Protein AF-A0A2D5S6B0-F1 (afdb_monomer_lite)

Foldseek 3Di:
DDPVVVVVPDDVVVVVVVVVCVVVVVVVCCVVVVDDDDDDDDPVRVVVLVVLQPDQQQAEDEEEQEDDPVCCVPCVVVSLVVVQSCLVSLYAYEYEYPDPCSLVSVVVSCCVRCVPPPVVQDEPPRYYYD

Structure (mmCIF, N/CA/C/O backbone):
data_AF-A0A2D5S6B0-F1
#
_entry.id   AF-A0A2D5S6B0-F1
#
loop_
_atom_site.group_PDB
_atom_site.id
_atom_site.type_symbol
_atom_site.label_atom_id
_atom_site.label_alt_id
_atom_si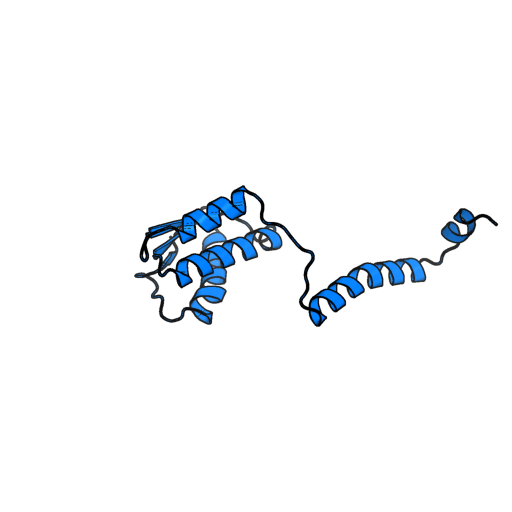te.label_comp_id
_atom_site.label_asym_id
_atom_site.label_entity_id
_atom_site.label_seq_id
_atom_site.pdbx_PDB_ins_code
_atom_site.Cartn_x
_atom_site.Cartn_y
_atom_site.Cartn_z
_atom_site.occupancy
_atom_site.B_iso_or_equiv
_atom_site.auth_seq_id
_atom_site.auth_comp_id
_atom_site.auth_asym_id
_atom_site.auth_atom_id
_atom_site.pdbx_PDB_model_num
ATOM 1 N N . MET A 1 1 ? 37.054 5.544 -38.396 1.00 57.28 1 MET A N 1
ATOM 2 C CA . MET A 1 1 ? 35.689 5.073 -38.084 1.00 57.28 1 MET A CA 1
ATOM 3 C C . MET A 1 1 ? 35.244 5.768 -36.821 1.00 57.28 1 MET A C 1
ATOM 5 O O . MET A 1 1 ? 35.916 5.626 -35.801 1.00 57.28 1 MET A O 1
ATOM 9 N N . GLY A 1 2 ? 34.215 6.603 -36.932 1.00 82.19 2 GLY A N 1
ATOM 10 C CA . GLY A 1 2 ? 33.691 7.364 -35.807 1.00 82.19 2 GLY A CA 1
ATOM 11 C C . GLY A 1 2 ? 32.973 6.457 -34.810 1.00 82.19 2 GLY A C 1
ATOM 12 O O . GLY A 1 2 ? 32.606 5.325 -35.118 1.00 82.19 2 GLY A O 1
ATOM 13 N N . PHE A 1 3 ? 32.761 6.961 -33.598 1.00 78.38 3 PHE A N 1
ATOM 14 C CA . PHE A 1 3 ? 31.953 6.282 -32.581 1.00 78.38 3 PHE A CA 1
ATOM 15 C C . PHE A 1 3 ? 30.521 5.991 -33.074 1.00 78.38 3 PHE A C 1
ATOM 17 O O . PHE A 1 3 ? 29.973 4.935 -32.779 1.00 78.38 3 PHE A O 1
ATOM 24 N N . LEU A 1 4 ? 29.959 6.890 -33.889 1.00 79.12 4 LEU A N 1
ATOM 25 C CA . LEU A 1 4 ? 28.616 6.770 -34.462 1.00 79.12 4 LEU A CA 1
ATOM 26 C C . LEU A 1 4 ? 28.498 5.630 -35.487 1.00 79.12 4 LEU A C 1
ATOM 28 O O . LEU A 1 4 ? 27.496 4.924 -35.480 1.00 79.12 4 LEU A O 1
ATOM 32 N N . ASP A 1 5 ? 29.536 5.389 -36.295 1.00 78.00 5 ASP A N 1
ATOM 33 C CA . ASP A 1 5 ? 29.544 4.289 -37.275 1.00 78.00 5 ASP A CA 1
ATOM 34 C C . ASP A 1 5 ? 29.500 2.927 -36.564 1.00 78.00 5 ASP A C 1
ATOM 36 O O . ASP A 1 5 ? 28.745 2.035 -36.939 1.00 78.00 5 ASP A O 1
ATOM 40 N N . ARG A 1 6 ? 30.250 2.794 -35.460 1.00 76.44 6 ARG A N 1
ATOM 41 C CA . ARG A 1 6 ? 30.254 1.580 -34.625 1.00 76.44 6 ARG A CA 1
ATOM 42 C C . ARG A 1 6 ? 28.928 1.332 -33.910 1.00 76.44 6 ARG A C 1
ATOM 44 O O . ARG A 1 6 ? 28.629 0.187 -33.590 1.00 76.44 6 ARG A O 1
ATOM 51 N N . LEU A 1 7 ? 28.165 2.389 -33.626 1.00 77.88 7 LEU A N 1
ATOM 52 C CA . LEU A 1 7 ? 26.831 2.267 -33.038 1.00 77.88 7 LEU A CA 1
ATOM 53 C C . LEU A 1 7 ? 25.805 1.795 -34.078 1.00 77.88 7 LEU A C 1
ATOM 55 O O . LEU A 1 7 ? 24.885 1.063 -33.731 1.00 77.88 7 LEU A O 1
ATOM 59 N N . ASN A 1 8 ? 25.978 2.202 -35.339 1.00 80.38 8 ASN A N 1
ATOM 60 C CA . ASN A 1 8 ? 25.097 1.825 -36.443 1.00 80.38 8 ASN A CA 1
ATOM 61 C C . ASN A 1 8 ? 25.296 0.357 -36.869 1.00 80.38 8 ASN A C 1
ATOM 63 O O . ASN A 1 8 ? 24.328 -0.337 -37.159 1.00 80.38 8 ASN A O 1
ATOM 67 N N . ASP A 1 9 ? 26.535 -0.141 -36.812 1.00 86.25 9 ASP A N 1
ATOM 68 C CA . ASP A 1 9 ? 26.872 -1.541 -37.117 1.00 86.25 9 ASP A CA 1
ATOM 69 C C . ASP A 1 9 ? 26.658 -2.509 -35.930 1.00 86.25 9 ASP A C 1
ATOM 71 O O . ASP A 1 9 ? 27.024 -3.687 -35.996 1.00 86.25 9 ASP A O 1
ATOM 75 N N . LEU A 1 10 ? 26.082 -2.041 -34.816 1.00 83.56 10 LEU A N 1
ATOM 76 C CA . LEU A 1 10 ? 25.865 -2.867 -33.631 1.00 83.56 10 LEU A CA 1
ATOM 77 C C . LEU A 1 10 ? 24.760 -3.911 -33.885 1.00 83.56 10 LEU A C 1
ATOM 79 O O . LEU A 1 10 ? 23.603 -3.575 -34.137 1.00 83.56 10 LEU A O 1
ATOM 83 N N . ASP A 1 11 ? 25.094 -5.199 -33.755 1.00 90.31 11 ASP A N 1
ATOM 84 C CA . ASP A 1 11 ? 24.118 -6.286 -33.901 1.00 90.31 11 ASP A CA 1
ATOM 85 C C . ASP A 1 11 ? 22.990 -6.155 -32.858 1.00 90.31 11 ASP A C 1
ATOM 87 O O . ASP A 1 11 ? 23.227 -6.051 -31.648 1.00 90.31 11 ASP A O 1
ATOM 91 N N . ARG A 1 12 ? 21.741 -6.238 -33.334 1.00 89.31 12 ARG A N 1
ATOM 92 C CA . ARG A 1 12 ? 20.508 -6.227 -32.532 1.00 89.31 12 ARG A CA 1
ATOM 93 C C . ARG A 1 12 ? 20.544 -7.164 -31.323 1.00 89.31 12 ARG A C 1
ATOM 95 O O . ARG A 1 12 ? 19.914 -6.868 -30.314 1.00 89.31 12 ARG A O 1
ATOM 102 N N . ARG A 1 13 ? 21.280 -8.280 -31.386 1.00 93.38 13 ARG A N 1
ATOM 103 C CA . ARG A 1 13 ? 21.432 -9.221 -30.260 1.00 93.38 13 ARG A CA 1
ATOM 104 C C . ARG A 1 13 ? 22.035 -8.550 -29.028 1.00 93.38 13 ARG A C 1
ATOM 106 O O . ARG A 1 13 ? 21.552 -8.777 -27.922 1.00 93.38 13 ARG A O 1
ATOM 113 N N . TRP A 1 14 ? 23.045 -7.701 -29.217 1.00 92.62 14 TRP A N 1
ATOM 114 C CA . TRP A 1 14 ? 23.671 -6.954 -28.126 1.00 92.62 14 TRP A CA 1
ATOM 115 C C . TRP A 1 14 ? 22.748 -5.865 -27.590 1.00 92.62 14 TRP A C 1
ATOM 117 O O . TRP A 1 14 ? 22.719 -5.647 -26.384 1.00 92.62 14 TRP A O 1
ATOM 127 N N . ILE A 1 15 ? 21.935 -5.248 -28.451 1.00 90.00 15 ILE A N 1
ATOM 128 C CA . ILE A 1 15 ? 20.905 -4.287 -28.031 1.00 90.00 15 ILE A CA 1
ATOM 129 C C . ILE A 1 15 ? 19.885 -4.970 -27.112 1.00 90.00 15 ILE A C 1
ATOM 131 O O . ILE A 1 15 ? 19.650 -4.498 -26.002 1.00 90.00 15 ILE A O 1
ATOM 135 N N . PHE A 1 16 ? 19.330 -6.114 -27.525 1.00 93.31 16 PHE A N 1
ATOM 136 C CA . PHE A 1 16 ? 18.374 -6.864 -26.704 1.00 93.31 16 PHE A CA 1
ATOM 137 C C . PHE A 1 16 ? 18.997 -7.389 -25.409 1.00 93.31 16 PHE A C 1
ATOM 139 O O . PHE A 1 16 ? 18.345 -7.349 -24.366 1.00 93.31 16 PHE A O 1
ATOM 146 N N . LEU A 1 17 ? 20.260 -7.828 -25.446 1.00 95.00 17 LEU A N 1
ATOM 147 C CA . LEU A 1 17 ? 20.979 -8.241 -24.244 1.00 95.00 17 LEU A CA 1
ATOM 148 C C . LEU A 1 17 ? 21.160 -7.068 -23.273 1.00 95.00 17 LEU A C 1
ATOM 150 O O . LEU A 1 17 ? 20.842 -7.210 -22.098 1.00 95.00 17 LEU A O 1
ATOM 154 N N . MET A 1 18 ? 21.621 -5.907 -23.747 1.00 94.00 18 MET A N 1
ATOM 155 C CA . MET A 1 18 ? 21.787 -4.713 -22.911 1.00 94.00 18 MET A CA 1
ATOM 156 C C . MET A 1 18 ? 20.455 -4.225 -22.342 1.00 94.00 18 MET A C 1
ATOM 158 O O . MET A 1 18 ? 20.402 -3.859 -21.174 1.00 94.00 18 MET A O 1
ATOM 162 N N . MET A 1 19 ? 19.373 -4.272 -23.123 1.00 93.81 19 MET A N 1
ATOM 163 C CA . MET A 1 19 ? 18.030 -3.927 -22.653 1.00 93.81 19 MET A CA 1
ATOM 164 C C . MET A 1 19 ? 17.546 -4.896 -21.565 1.00 93.81 19 MET A C 1
ATOM 166 O O . MET A 1 19 ? 17.044 -4.463 -20.531 1.00 93.81 19 MET A O 1
ATOM 170 N N . GLY A 1 20 ? 17.752 -6.202 -21.760 1.00 96.31 20 GLY A N 1
ATOM 171 C CA . GLY A 1 20 ? 17.439 -7.213 -20.750 1.00 96.31 20 GLY A CA 1
ATOM 172 C C . GLY A 1 20 ? 18.257 -7.021 -19.474 1.00 96.31 20 GLY A C 1
ATOM 173 O O . GLY A 1 20 ? 17.703 -7.042 -18.378 1.00 96.31 20 GLY A O 1
ATOM 174 N N . LEU A 1 21 ? 19.559 -6.755 -19.605 1.00 96.25 21 LEU A N 1
ATOM 175 C CA . LEU A 1 21 ? 20.443 -6.457 -18.478 1.00 96.25 21 LEU A CA 1
ATOM 176 C C . LEU A 1 21 ? 20.042 -5.167 -17.753 1.00 96.25 21 LEU A C 1
ATOM 178 O O . LEU A 1 21 ? 20.055 -5.142 -16.526 1.00 96.25 21 LEU A O 1
ATOM 182 N N . ALA A 1 22 ? 19.633 -4.126 -18.479 1.00 94.88 22 ALA A N 1
ATOM 183 C CA . ALA A 1 22 ? 19.195 -2.859 -17.899 1.00 94.88 22 ALA A CA 1
ATOM 184 C C . ALA A 1 22 ? 17.966 -3.012 -16.987 1.00 94.88 22 ALA A C 1
ATOM 186 O O . ALA A 1 22 ? 17.830 -2.252 -16.035 1.00 94.88 22 ALA A O 1
ATOM 187 N N . VAL A 1 23 ? 17.105 -4.006 -17.236 1.00 93.44 23 VAL A N 1
ATOM 188 C CA . VAL A 1 23 ? 15.951 -4.327 -16.378 1.00 93.44 23 VAL A CA 1
ATOM 189 C C . VAL A 1 23 ? 16.311 -5.364 -15.310 1.00 93.44 23 VAL A C 1
ATOM 191 O O . VAL A 1 23 ? 15.967 -5.203 -14.140 1.00 93.44 23 VAL A O 1
ATOM 194 N N . ALA A 1 24 ? 17.031 -6.423 -15.685 1.00 95.00 24 ALA A N 1
ATOM 195 C CA . ALA A 1 24 ? 17.362 -7.523 -14.784 1.00 95.00 24 ALA A CA 1
ATOM 196 C C . ALA A 1 24 ? 18.287 -7.085 -13.643 1.00 95.00 24 ALA A C 1
ATOM 198 O O . ALA A 1 24 ? 18.085 -7.498 -12.502 1.00 95.00 24 ALA A O 1
ATOM 199 N N . VAL A 1 25 ? 19.282 -6.239 -13.929 1.00 94.19 25 VAL A N 1
ATOM 200 C CA . VAL A 1 25 ? 20.265 -5.810 -12.926 1.00 94.19 25 VAL A CA 1
ATOM 201 C C . VAL A 1 25 ? 19.595 -5.043 -11.777 1.00 94.19 25 VAL A C 1
ATOM 203 O O . VAL A 1 25 ? 19.767 -5.483 -10.641 1.00 94.19 25 VAL A O 1
ATOM 206 N N . PRO A 1 26 ? 18.786 -3.983 -11.998 1.00 88.56 26 PRO A N 1
ATOM 207 C CA . PRO A 1 26 ? 18.067 -3.317 -10.911 1.00 88.56 26 PRO A CA 1
ATOM 208 C C . PRO A 1 26 ? 17.162 -4.258 -10.110 1.00 88.56 26 PRO A C 1
ATOM 210 O O . PRO A 1 26 ? 17.188 -4.208 -8.885 1.00 88.56 26 PRO A O 1
ATOM 213 N N . ILE A 1 27 ? 16.415 -5.152 -10.770 1.00 89.88 27 ILE A N 1
ATOM 214 C CA . ILE A 1 27 ? 15.514 -6.099 -10.089 1.00 89.88 27 ILE A CA 1
ATOM 215 C C . ILE A 1 27 ? 16.299 -7.042 -9.170 1.00 89.88 27 ILE A C 1
ATOM 217 O O . ILE A 1 27 ? 15.927 -7.221 -8.011 1.00 89.88 27 ILE A O 1
ATOM 221 N N . ILE A 1 28 ? 17.398 -7.623 -9.660 1.00 92.12 28 ILE A N 1
ATOM 222 C CA . ILE A 1 28 ? 18.243 -8.537 -8.878 1.00 92.12 28 ILE A CA 1
ATOM 223 C C . ILE A 1 28 ? 18.917 -7.785 -7.728 1.00 92.12 28 ILE A C 1
ATOM 225 O O . ILE A 1 28 ? 18.931 -8.269 -6.598 1.00 92.12 28 ILE A O 1
ATOM 229 N N . VAL A 1 29 ? 19.445 -6.587 -7.985 1.00 89.81 29 VAL A N 1
ATOM 230 C CA . VAL A 1 29 ? 20.107 -5.771 -6.960 1.00 89.81 29 VAL A CA 1
ATOM 231 C C . VAL A 1 29 ? 19.122 -5.363 -5.864 1.00 89.81 29 VAL A C 1
ATOM 233 O O . VAL A 1 29 ? 19.448 -5.524 -4.688 1.00 89.81 29 VAL A O 1
ATOM 236 N N . ILE A 1 30 ? 17.917 -4.898 -6.209 1.00 87.69 30 ILE A N 1
ATOM 237 C CA . ILE A 1 30 ? 16.875 -4.549 -5.230 1.00 87.69 30 ILE A CA 1
ATOM 238 C C . ILE A 1 30 ? 16.418 -5.803 -4.474 1.00 87.69 30 ILE A C 1
ATOM 240 O O . ILE A 1 30 ? 16.326 -5.768 -3.249 1.00 87.69 30 ILE A O 1
ATOM 244 N N . GLY A 1 31 ? 16.200 -6.924 -5.169 1.00 86.25 31 GLY A N 1
ATOM 245 C CA . GLY A 1 31 ? 15.766 -8.184 -4.561 1.00 86.25 31 GLY A CA 1
ATOM 246 C C . GLY A 1 31 ? 16.774 -8.785 -3.575 1.00 86.25 31 GLY A C 1
ATOM 247 O O . GLY A 1 31 ? 16.370 -9.301 -2.538 1.00 86.25 31 GLY A O 1
ATOM 248 N N . ILE A 1 32 ? 18.079 -8.691 -3.860 1.00 87.88 32 ILE A N 1
ATOM 249 C CA . ILE A 1 32 ? 19.145 -9.198 -2.975 1.00 87.88 32 ILE A CA 1
ATOM 250 C C . ILE A 1 32 ? 19.451 -8.210 -1.847 1.00 87.88 32 ILE A C 1
ATOM 252 O O . ILE A 1 32 ? 19.628 -8.609 -0.699 1.00 87.88 32 ILE A O 1
ATOM 256 N N . THR A 1 33 ? 19.556 -6.920 -2.165 1.00 84.25 33 THR A N 1
ATOM 257 C CA . THR A 1 33 ? 20.031 -5.912 -1.203 1.00 84.25 33 THR A CA 1
ATOM 258 C C . THR A 1 33 ? 18.899 -5.399 -0.312 1.00 84.25 33 THR A C 1
ATOM 260 O O . THR A 1 33 ? 19.165 -4.807 0.731 1.00 84.25 33 THR A O 1
ATOM 263 N N . GLY A 1 34 ? 17.640 -5.551 -0.739 1.00 79.12 34 GLY A N 1
ATOM 264 C CA . GLY A 1 34 ? 16.464 -4.959 -0.093 1.00 79.12 34 GLY A CA 1
ATOM 265 C C . GLY A 1 34 ? 16.453 -3.426 -0.112 1.00 79.12 34 GLY A C 1
ATOM 266 O O . GLY A 1 34 ? 15.569 -2.808 0.474 1.00 79.12 34 GLY A O 1
ATOM 267 N N . LYS A 1 35 ? 17.445 -2.797 -0.755 1.00 75.75 35 LYS A N 1
ATOM 268 C CA . LYS A 1 35 ? 17.592 -1.346 -0.843 1.00 75.75 35 LYS A CA 1
ATOM 269 C C . LYS A 1 35 ? 16.878 -0.859 -2.090 1.00 75.75 35 LYS A C 1
ATOM 271 O O . LYS A 1 35 ? 17.347 -1.083 -3.204 1.00 75.75 35 LYS A O 1
ATOM 276 N N . THR A 1 36 ? 15.751 -0.199 -1.883 1.00 73.75 36 THR A N 1
ATOM 277 C CA . THR A 1 36 ? 15.071 0.581 -2.912 1.00 73.75 36 THR A CA 1
ATOM 278 C C . THR A 1 36 ? 15.759 1.935 -3.080 1.00 73.75 36 THR A C 1
ATOM 280 O O . THR A 1 36 ? 16.571 2.356 -2.248 1.00 73.75 36 THR A O 1
ATOM 283 N N . LEU A 1 37 ? 15.468 2.614 -4.190 1.00 73.31 37 LEU A N 1
ATOM 284 C CA . LEU A 1 37 ? 15.845 4.017 -4.333 1.00 73.31 37 L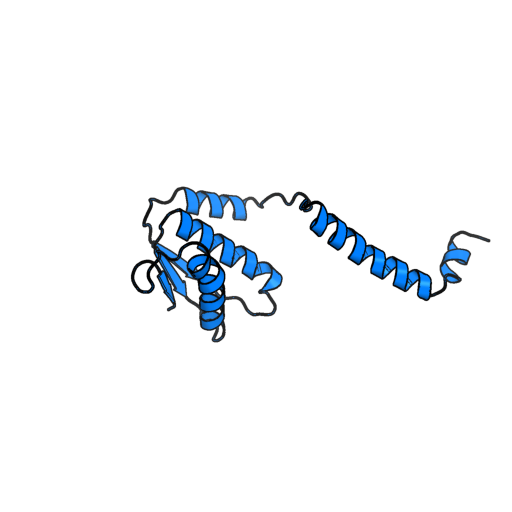EU A CA 1
ATOM 285 C C . LEU A 1 37 ? 15.184 4.820 -3.200 1.00 73.31 37 LEU A C 1
ATOM 287 O O . LEU A 1 37 ? 14.040 4.525 -2.855 1.00 73.31 37 LEU A O 1
ATOM 291 N N . PRO A 1 38 ? 15.881 5.804 -2.605 1.00 71.88 38 PRO A N 1
ATOM 292 C CA . PRO A 1 38 ? 15.304 6.626 -1.554 1.00 71.88 38 PRO A CA 1
ATOM 293 C C . PRO A 1 38 ? 14.181 7.485 -2.143 1.00 71.88 38 PRO A C 1
ATOM 295 O O . PRO A 1 38 ? 14.421 8.541 -2.726 1.00 71.88 38 PRO A O 1
ATOM 298 N N . GLU A 1 39 ? 12.950 7.011 -2.004 1.00 75.25 39 GLU A N 1
ATOM 299 C CA . GLU A 1 39 ? 11.743 7.774 -2.284 1.00 75.25 39 GLU A CA 1
ATOM 300 C C . GLU A 1 39 ? 11.393 8.596 -1.042 1.00 75.25 39 GLU A C 1
ATOM 302 O O . GLU A 1 39 ? 11.145 8.070 0.043 1.00 75.25 39 GLU A O 1
ATOM 307 N N . LEU A 1 40 ? 11.450 9.920 -1.175 1.00 84.56 40 LEU A N 1
ATOM 308 C CA . LEU A 1 40 ? 11.016 10.810 -0.106 1.00 84.56 40 LEU A CA 1
ATOM 309 C C . LEU A 1 40 ? 9.493 10.961 -0.191 1.00 84.56 40 LEU A C 1
ATOM 311 O O . LEU A 1 40 ? 8.980 11.230 -1.282 1.00 84.56 40 LEU A O 1
ATOM 315 N N . PRO A 1 41 ? 8.761 10.825 0.929 1.00 86.31 41 PRO A N 1
ATOM 316 C CA . PRO A 1 41 ? 7.322 11.020 0.921 1.00 86.31 41 PRO A CA 1
ATOM 317 C C . PRO A 1 41 ? 7.000 12.460 0.531 1.00 86.31 41 PRO A C 1
ATOM 319 O O . PRO A 1 41 ? 7.639 13.415 0.985 1.00 86.31 41 PRO A O 1
ATOM 322 N N . THR A 1 42 ? 5.983 12.621 -0.309 1.00 91.62 42 THR A N 1
ATOM 323 C CA . THR A 1 42 ? 5.483 13.950 -0.656 1.00 91.62 42 THR A CA 1
ATOM 324 C C . THR A 1 42 ? 4.862 14.617 0.579 1.00 91.62 42 THR A C 1
ATOM 326 O O . THR A 1 42 ? 4.392 13.920 1.485 1.00 91.62 42 THR A O 1
ATOM 329 N N . PRO A 1 43 ? 4.806 15.963 0.639 1.00 93.75 43 PRO A N 1
ATOM 330 C CA . PRO A 1 43 ? 4.216 16.666 1.779 1.00 93.75 43 PRO A CA 1
ATOM 331 C C . PRO A 1 43 ? 2.778 16.230 2.086 1.00 93.75 43 PRO A C 1
ATOM 333 O O . PRO A 1 43 ? 2.416 16.109 3.251 1.00 93.75 43 PRO A O 1
ATOM 336 N N . LEU A 1 44 ? 1.981 15.945 1.050 1.00 92.56 44 LEU A N 1
ATOM 337 C CA . LEU A 1 44 ? 0.606 15.468 1.205 1.00 92.56 44 LEU A CA 1
ATOM 338 C C . LEU A 1 44 ? 0.555 14.052 1.782 1.00 92.56 44 LEU A C 1
ATOM 340 O O . LEU A 1 44 ? -0.179 13.826 2.736 1.00 92.56 44 LEU A O 1
ATOM 344 N N . ALA A 1 45 ? 1.368 13.124 1.264 1.00 91.50 45 ALA A N 1
ATOM 345 C CA . ALA A 1 45 ? 1.423 11.760 1.787 1.00 91.50 45 ALA A CA 1
ATOM 346 C C . ALA A 1 45 ? 1.829 11.745 3.266 1.00 91.50 45 ALA A C 1
ATOM 348 O O . ALA A 1 45 ? 1.212 11.053 4.074 1.00 91.50 45 ALA A O 1
ATOM 349 N N . LYS A 1 46 ? 2.823 12.564 3.629 1.00 93.62 46 LYS A N 1
ATOM 350 C CA . LYS A 1 46 ? 3.260 12.707 5.016 1.00 93.62 46 LYS A CA 1
ATOM 351 C C . LYS A 1 46 ? 2.160 13.303 5.898 1.00 93.62 46 LYS A C 1
ATOM 353 O O . LYS A 1 46 ? 1.864 12.743 6.941 1.00 93.62 46 LYS A O 1
ATOM 358 N N . ALA A 1 47 ? 1.515 14.384 5.460 1.00 95.06 47 ALA A N 1
ATOM 359 C CA . ALA A 1 47 ? 0.439 15.011 6.224 1.00 95.06 47 ALA A CA 1
ATOM 360 C C . ALA A 1 47 ? -0.738 14.054 6.469 1.00 95.06 47 ALA A C 1
ATOM 362 O O . ALA A 1 47 ? -1.287 14.034 7.566 1.00 95.06 47 ALA A O 1
ATOM 363 N N . THR A 1 48 ? -1.120 13.241 5.478 1.00 92.69 48 THR A N 1
ATOM 364 C CA . THR A 1 48 ? -2.187 12.249 5.662 1.00 92.69 48 THR A CA 1
ATOM 365 C C . THR A 1 48 ? -1.772 11.127 6.610 1.00 92.69 48 THR A C 1
ATOM 367 O O . THR A 1 48 ? -2.576 10.718 7.444 1.00 92.69 48 THR A O 1
ATOM 370 N N . PHE A 1 49 ? -0.525 10.656 6.516 1.00 93.38 49 PHE A N 1
ATOM 371 C CA . PHE A 1 49 ? 0.018 9.671 7.450 1.00 93.38 49 PHE A CA 1
ATOM 372 C C . PHE A 1 49 ? 0.010 10.204 8.887 1.00 93.38 49 PHE A C 1
ATOM 374 O O . PHE A 1 49 ? -0.504 9.529 9.774 1.00 93.38 49 PHE A O 1
ATOM 381 N N . ASP A 1 50 ? 0.524 11.418 9.098 1.00 95.00 50 ASP A N 1
ATOM 382 C CA . ASP A 1 50 ? 0.615 12.056 10.414 1.00 95.00 50 ASP A CA 1
ATOM 383 C C . ASP A 1 50 ? -0.789 12.278 11.007 1.00 95.00 50 ASP A C 1
ATOM 385 O O . ASP A 1 50 ? -1.039 11.917 12.153 1.00 95.00 50 ASP A O 1
ATOM 389 N N . GLN A 1 51 ? -1.748 12.758 10.204 1.00 94.06 51 GLN A N 1
ATOM 390 C CA . GLN A 1 51 ? -3.141 12.922 10.639 1.00 94.06 51 GLN A CA 1
ATOM 391 C C . GLN A 1 51 ? -3.780 11.610 11.085 1.00 94.06 51 GLN A C 1
ATOM 393 O O . GLN A 1 51 ? -4.462 11.577 12.104 1.00 94.06 51 GLN A O 1
ATOM 398 N N . LEU A 1 52 ? -3.562 10.526 10.340 1.00 92.88 52 LEU A N 1
ATOM 399 C CA . LEU A 1 52 ? -4.073 9.215 10.724 1.00 92.88 52 LEU A CA 1
ATOM 400 C C . LEU A 1 52 ? -3.372 8.680 11.985 1.00 92.88 52 LEU A C 1
ATOM 402 O O . LEU A 1 52 ? -3.991 7.959 12.760 1.00 92.88 52 LEU A O 1
ATOM 406 N N . ASP A 1 53 ? -2.108 9.043 12.215 1.00 92.50 53 ASP A N 1
ATOM 407 C CA . ASP A 1 53 ? -1.343 8.619 13.391 1.00 92.50 53 ASP A CA 1
ATOM 408 C C . ASP A 1 53 ? -1.742 9.360 14.679 1.00 92.50 53 ASP A C 1
ATOM 410 O O . ASP A 1 53 ? -1.702 8.767 15.763 1.00 92.50 53 ASP A O 1
ATOM 414 N N . GLU A 1 54 ? -2.139 10.628 14.550 1.00 95.25 54 GLU A N 1
ATOM 415 C CA . GLU A 1 54 ? -2.573 11.518 15.636 1.00 95.25 54 GLU A CA 1
ATOM 416 C C . GLU A 1 54 ? -3.992 11.221 16.151 1.00 95.25 54 GLU A C 1
ATOM 418 O O . GLU A 1 54 ? -4.352 11.665 17.244 1.00 95.25 54 GLU A O 1
ATOM 423 N N . LEU A 1 55 ? -4.808 10.476 15.395 1.00 95.38 55 LEU A N 1
ATOM 424 C CA . LEU A 1 55 ? -6.168 10.128 15.807 1.00 95.38 55 LEU A CA 1
ATOM 425 C C . LEU A 1 55 ? -6.191 9.294 17.093 1.00 95.38 55 LEU A C 1
ATOM 427 O O . LEU A 1 55 ? -5.371 8.401 17.319 1.00 95.38 55 LEU A O 1
ATOM 431 N N . GLU A 1 56 ? -7.219 9.522 17.911 1.00 94.56 56 GLU A N 1
ATOM 432 C CA . GLU A 1 56 ? -7.443 8.721 19.112 1.00 94.56 56 GLU A CA 1
ATOM 433 C C . GLU A 1 56 ? -7.691 7.245 18.741 1.00 94.56 56 GLU A C 1
ATOM 435 O O . GLU A 1 56 ? -8.422 6.960 17.777 1.00 94.56 56 GLU A O 1
ATOM 440 N N . PRO A 1 57 ? -7.133 6.277 19.492 1.00 91.81 57 PRO A N 1
ATOM 441 C CA . PRO A 1 57 ? -7.398 4.858 19.268 1.00 91.81 57 PRO A CA 1
ATOM 442 C C . PRO A 1 57 ? -8.902 4.561 19.227 1.00 91.81 57 PRO A C 1
ATOM 444 O O . PRO A 1 57 ? -9.680 5.097 20.014 1.00 91.81 57 PRO A O 1
ATOM 447 N N . GLY A 1 58 ? -9.335 3.708 18.298 1.00 91.62 58 GLY A N 1
ATOM 448 C CA . GLY A 1 58 ? -10.763 3.417 18.112 1.00 91.62 58 GLY A CA 1
ATOM 449 C C . GLY A 1 58 ? -11.550 4.455 17.302 1.00 91.62 58 GLY A C 1
ATOM 450 O O . GLY A 1 58 ? -12.753 4.262 17.102 1.00 91.62 58 GLY A O 1
ATOM 451 N N . SER A 1 59 ? -10.899 5.513 16.795 1.00 95.69 59 SER A N 1
ATOM 452 C CA . SER A 1 59 ? -11.501 6.448 15.831 1.00 95.69 59 SER A CA 1
ATOM 453 C C . SER A 1 59 ? -12.105 5.732 14.619 1.00 95.69 59 SER A C 1
ATOM 455 O O . SER A 1 59 ? -11.657 4.659 14.215 1.00 95.69 59 SER A O 1
ATOM 457 N N . LYS A 1 60 ? -13.146 6.335 14.039 1.00 95.19 60 LYS A N 1
ATOM 458 C CA . LYS A 1 60 ? -13.868 5.811 12.874 1.00 95.19 60 LYS A CA 1
ATOM 459 C C . LYS A 1 60 ? -13.312 6.440 11.603 1.00 95.19 60 LYS A C 1
ATOM 461 O O . LYS A 1 60 ? -13.366 7.658 11.461 1.00 95.19 60 LYS A O 1
ATOM 466 N N . VAL A 1 61 ? -12.828 5.615 10.684 1.00 95.06 61 VAL A N 1
ATOM 467 C CA . VAL A 1 61 ? -12.190 6.052 9.440 1.00 95.06 61 VAL A CA 1
ATOM 468 C C . VAL A 1 61 ? -12.979 5.508 8.257 1.00 95.06 61 VAL A C 1
ATOM 470 O O . VAL A 1 61 ? -13.126 4.297 8.101 1.00 95.06 61 VAL A O 1
ATOM 473 N N . LEU A 1 62 ? -13.497 6.417 7.432 1.00 94.62 62 LEU A N 1
ATOM 474 C CA . LEU A 1 62 ? -14.152 6.090 6.170 1.00 94.62 62 LEU A CA 1
ATOM 475 C C . LEU A 1 62 ? -13.110 6.097 5.050 1.00 94.62 62 LEU A C 1
ATOM 477 O O . LEU A 1 62 ? -12.404 7.085 4.865 1.00 94.62 62 LEU A O 1
ATOM 481 N N . LEU A 1 63 ? -13.030 5.000 4.309 1.00 92.56 63 LEU A N 1
ATOM 482 C CA . LEU A 1 63 ? -12.052 4.771 3.259 1.00 92.56 63 LEU A CA 1
ATOM 483 C C . LEU A 1 63 ? -12.772 4.487 1.940 1.00 92.56 63 LEU A C 1
ATOM 485 O O . LEU A 1 63 ? -13.519 3.517 1.832 1.00 92.56 63 LEU A O 1
ATOM 489 N N . SER A 1 64 ? -12.522 5.322 0.933 1.00 91.88 64 SER A N 1
ATOM 490 C CA . SER A 1 64 ? -12.985 5.083 -0.437 1.00 91.88 64 SER A CA 1
ATOM 491 C C . SER A 1 64 ? -11.974 4.217 -1.192 1.00 91.88 64 SER A C 1
ATOM 493 O O . SER A 1 64 ? -10.776 4.496 -1.197 1.00 91.88 64 SER A O 1
ATOM 495 N N . TRP A 1 65 ? -12.473 3.146 -1.810 1.00 91.25 65 TRP A N 1
ATOM 496 C CA . TRP A 1 65 ? -11.730 2.179 -2.620 1.00 91.25 65 TRP A CA 1
ATOM 497 C C . TRP A 1 65 ? -12.053 2.351 -4.111 1.00 91.25 65 TRP A C 1
ATOM 499 O O . TRP A 1 65 ? -12.345 1.397 -4.831 1.00 91.25 65 TRP A O 1
ATOM 509 N N . ASP A 1 66 ? -12.028 3.603 -4.571 1.00 89.12 66 ASP A N 1
ATOM 510 C CA . ASP A 1 66 ? -12.411 3.993 -5.930 1.00 89.12 66 ASP A CA 1
ATOM 511 C C . ASP A 1 66 ? -11.216 3.984 -6.891 1.00 89.12 66 ASP A C 1
ATOM 513 O O . ASP A 1 66 ? -10.796 5.019 -7.407 1.00 89.12 66 ASP A O 1
ATOM 517 N N . PHE A 1 67 ? -10.664 2.795 -7.132 1.00 87.81 67 PHE A N 1
ATOM 518 C CA . PHE A 1 67 ? -9.659 2.572 -8.168 1.00 87.81 67 PHE A CA 1
ATOM 519 C C . PHE A 1 67 ? -9.905 1.260 -8.909 1.00 87.81 67 PHE A C 1
ATOM 521 O O . PHE A 1 67 ? -10.610 0.375 -8.427 1.00 87.81 67 PHE A O 1
ATOM 528 N N . ASP A 1 68 ? -9.353 1.154 -10.112 1.00 86.88 68 ASP A N 1
ATOM 529 C CA . ASP A 1 68 ? -9.552 0.026 -11.013 1.00 86.88 68 ASP A CA 1
ATOM 530 C C . ASP A 1 68 ? -8.302 -0.878 -11.072 1.00 86.88 68 ASP A C 1
ATOM 532 O O . ASP A 1 68 ? -7.209 -0.470 -10.673 1.00 86.88 68 ASP A O 1
ATOM 536 N N . PRO A 1 69 ? -8.412 -2.113 -11.593 1.00 86.31 69 PRO A N 1
ATOM 537 C CA . PRO A 1 69 ? -7.269 -3.021 -11.685 1.00 86.31 69 PRO A CA 1
ATOM 538 C C . PRO A 1 69 ? -6.087 -2.474 -12.497 1.00 86.31 69 PRO A C 1
ATOM 540 O O . PRO A 1 69 ? -4.949 -2.866 -12.247 1.00 86.31 69 PRO A O 1
ATOM 543 N N . ALA A 1 70 ? -6.317 -1.564 -13.453 1.00 89.00 70 ALA A N 1
ATOM 544 C CA . ALA A 1 70 ? -5.227 -0.965 -14.221 1.00 89.00 70 ALA A CA 1
ATOM 545 C C . ALA A 1 70 ? -4.369 -0.010 -13.375 1.00 89.00 70 ALA A C 1
ATOM 547 O O . ALA A 1 70 ? -3.172 0.113 -13.628 1.00 89.00 70 ALA A O 1
ATOM 548 N N . SER A 1 71 ? -4.956 0.624 -12.355 1.00 87.50 71 SER A N 1
ATOM 549 C CA . SER A 1 71 ? -4.260 1.508 -11.411 1.00 87.50 71 SER A CA 1
ATOM 550 C C . SER A 1 71 ? -3.863 0.819 -10.097 1.00 87.50 71 SER A C 1
ATOM 552 O O . SER A 1 71 ? -3.190 1.423 -9.258 1.00 87.50 71 SER A O 1
ATOM 554 N N . GLU A 1 72 ? -4.188 -0.468 -9.916 1.00 87.81 72 GLU A N 1
ATOM 555 C CA . GLU A 1 72 ? -3.858 -1.230 -8.700 1.00 87.81 72 GLU A CA 1
ATOM 556 C C . GLU A 1 72 ? -2.348 -1.296 -8.433 1.00 87.81 72 GLU A C 1
ATOM 558 O O . GLU A 1 72 ? -1.933 -1.301 -7.273 1.00 87.81 72 GLU A O 1
ATOM 563 N N . GLY A 1 73 ? -1.517 -1.299 -9.479 1.00 86.50 73 GLY A N 1
ATOM 564 C CA . GLY A 1 73 ? -0.059 -1.309 -9.330 1.00 86.50 73 GLY A CA 1
ATOM 565 C C . GLY A 1 73 ? 0.482 -0.100 -8.560 1.00 86.50 73 GLY A C 1
ATOM 566 O O . GLY A 1 73 ? 1.479 -0.224 -7.852 1.00 86.50 73 GLY A O 1
ATOM 567 N N . GLU A 1 74 ? -0.201 1.042 -8.654 1.00 87.50 74 GLU A N 1
ATOM 568 C CA . GLU A 1 74 ? 0.183 2.294 -7.998 1.00 87.50 74 GLU A CA 1
ATOM 569 C C . GLU A 1 74 ? -0.612 2.512 -6.703 1.00 87.50 74 GLU A C 1
ATOM 571 O O . GLU A 1 74 ? -0.042 2.807 -5.651 1.00 87.50 74 GLU A O 1
ATOM 576 N N . LEU A 1 75 ? -1.934 2.319 -6.757 1.00 90.88 75 LEU A N 1
ATOM 577 C CA . LEU A 1 75 ? -2.849 2.651 -5.660 1.00 90.88 75 LEU A CA 1
ATOM 578 C C . LEU A 1 75 ? -3.037 1.506 -4.659 1.00 90.88 75 LEU A C 1
ATOM 580 O O . LEU A 1 75 ? -3.279 1.749 -3.477 1.00 90.88 75 LEU A O 1
ATOM 584 N N . GLY A 1 76 ? -2.863 0.255 -5.082 1.00 91.06 76 GLY A N 1
ATOM 585 C CA . GLY A 1 76 ? -2.990 -0.920 -4.219 1.00 91.06 76 GLY A CA 1
ATOM 586 C C . GLY A 1 76 ? -2.031 -0.903 -3.018 1.00 91.06 76 GLY A C 1
ATOM 587 O O . GLY A 1 76 ? -2.486 -1.080 -1.882 1.00 91.06 76 GLY A O 1
ATOM 588 N N . PRO A 1 77 ? -0.719 -0.653 -3.206 1.00 90.69 77 PRO A N 1
ATOM 589 C CA . PRO A 1 77 ? 0.228 -0.515 -2.099 1.00 90.69 77 PRO A CA 1
ATOM 590 C C . PRO A 1 77 ? -0.156 0.597 -1.114 1.00 90.69 77 PRO A C 1
ATOM 592 O O . PRO A 1 77 ? -0.102 0.385 0.101 1.00 90.69 77 PRO A O 1
ATOM 595 N N . MET A 1 78 ? -0.623 1.744 -1.617 1.00 91.06 78 MET A N 1
ATOM 596 C CA . MET A 1 78 ? -1.110 2.848 -0.786 1.00 91.06 78 MET A CA 1
ATOM 597 C C . MET A 1 78 ? -2.316 2.406 0.050 1.00 91.06 78 MET A C 1
ATOM 599 O O . MET A 1 78 ? -2.301 2.523 1.274 1.00 91.06 78 MET A O 1
ATOM 603 N N . ALA A 1 79 ? -3.313 1.801 -0.590 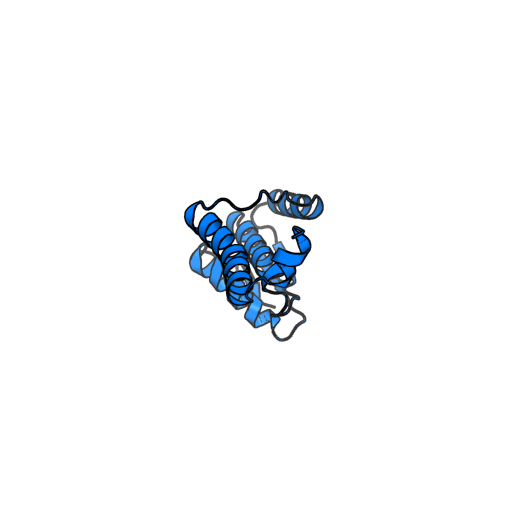1.00 91.94 79 ALA A N 1
ATOM 604 C CA . ALA A 1 79 ? -4.535 1.347 0.058 1.00 91.94 79 ALA A CA 1
ATOM 605 C C . ALA A 1 79 ? -4.244 0.293 1.151 1.00 91.94 79 ALA A C 1
ATOM 607 O O . ALA A 1 79 ? -4.718 0.397 2.282 1.00 91.94 79 ALA A O 1
ATOM 608 N N . THR A 1 80 ? -3.370 -0.682 0.875 1.00 93.38 80 THR A N 1
ATOM 609 C CA . THR A 1 80 ? -2.954 -1.674 1.889 1.00 93.38 80 THR A CA 1
ATOM 610 C C . THR A 1 80 ? -2.183 -1.059 3.062 1.00 93.38 80 THR A C 1
ATOM 612 O O . THR A 1 80 ? -2.327 -1.524 4.195 1.00 93.38 80 THR A O 1
ATOM 615 N N . SER A 1 81 ? -1.412 0.005 2.821 1.00 92.50 81 SER A N 1
ATOM 616 C CA . SER A 1 81 ? -0.693 0.733 3.872 1.00 92.50 81 SER A CA 1
ATOM 617 C C . SER A 1 81 ? -1.655 1.475 4.804 1.00 92.50 81 SER A C 1
ATOM 619 O O . SER A 1 81 ? -1.474 1.418 6.019 1.00 92.50 81 SER A O 1
ATOM 621 N N . PHE A 1 82 ? -2.729 2.063 4.263 1.00 93.69 82 PHE A N 1
ATOM 622 C CA . PHE A 1 82 ? -3.807 2.662 5.060 1.00 93.69 82 PHE A CA 1
ATOM 623 C C . PHE A 1 82 ? -4.485 1.645 5.977 1.00 93.69 82 PHE A C 1
ATOM 625 O O . PHE A 1 82 ? -4.611 1.894 7.174 1.00 93.69 82 PHE A O 1
ATOM 632 N N . ILE A 1 83 ? -4.868 0.474 5.449 1.00 95.00 83 ILE A N 1
ATOM 633 C CA . ILE A 1 83 ? -5.471 -0.593 6.271 1.00 95.00 83 ILE A CA 1
ATOM 634 C C . ILE A 1 83 ? -4.525 -0.975 7.401 1.00 95.00 83 ILE A C 1
ATOM 636 O O . ILE A 1 83 ? -4.949 -1.113 8.544 1.00 95.00 83 ILE A O 1
ATOM 640 N N . ARG A 1 84 ? -3.234 -1.136 7.092 1.00 95.19 84 ARG A N 1
ATOM 641 C CA . ARG A 1 84 ? -2.234 -1.510 8.087 1.00 95.19 84 ARG A CA 1
ATOM 642 C C . ARG A 1 84 ? -2.123 -0.463 9.191 1.00 95.19 84 ARG A C 1
ATOM 644 O O . ARG A 1 84 ? -2.122 -0.846 10.355 1.00 95.19 84 ARG A O 1
ATOM 651 N N . GLN A 1 85 ? -2.038 0.821 8.851 1.00 95.12 85 GLN A N 1
ATOM 652 C CA . GLN A 1 85 ? -1.940 1.891 9.844 1.00 95.12 85 GLN A CA 1
ATOM 653 C C . GLN A 1 85 ? -3.193 1.945 10.730 1.00 95.12 85 GLN A C 1
ATOM 655 O O . GLN A 1 85 ? -3.078 1.940 11.956 1.00 95.12 85 GLN A O 1
ATOM 660 N N . CYS A 1 86 ? -4.385 1.888 10.123 1.00 95.12 86 CYS A N 1
ATOM 661 C CA . CYS A 1 86 ? -5.652 1.830 10.853 1.00 95.12 86 CYS A CA 1
ATOM 662 C C . CYS A 1 86 ? -5.721 0.629 11.801 1.00 95.12 86 CYS A C 1
ATOM 664 O O . CYS A 1 86 ? -6.070 0.781 12.971 1.00 95.12 86 CYS A O 1
ATOM 666 N N . ALA A 1 87 ? -5.347 -0.555 11.314 1.00 94.25 87 ALA A N 1
ATOM 667 C CA . ALA A 1 87 ? -5.342 -1.785 12.093 1.00 94.25 87 ALA A CA 1
ATOM 668 C C . ALA A 1 87 ? -4.348 -1.725 13.265 1.00 94.25 87 ALA A C 1
ATOM 670 O O . ALA A 1 87 ? -4.694 -2.114 14.377 1.00 94.25 87 ALA A O 1
ATOM 671 N N . GLN A 1 88 ? -3.142 -1.183 13.053 1.00 94.00 88 GLN A N 1
ATOM 672 C CA . GLN A 1 88 ? -2.132 -1.020 14.109 1.00 94.00 88 GLN A CA 1
ATOM 673 C C . GLN A 1 88 ? -2.600 -0.116 15.251 1.00 94.00 88 GLN A C 1
ATOM 675 O O . GLN A 1 88 ? -2.260 -0.367 16.405 1.00 94.00 88 GLN A O 1
ATOM 680 N N . LYS A 1 89 ? -3.374 0.923 14.934 1.00 92.56 89 LYS A N 1
ATOM 681 C CA . LYS A 1 89 ? -3.918 1.880 15.909 1.00 92.56 89 LYS A CA 1
ATOM 682 C C . LYS A 1 89 ? -5.278 1.457 16.480 1.00 92.56 89 LYS A C 1
ATOM 684 O O . LYS A 1 89 ? -5.817 2.138 17.353 1.00 92.56 89 LYS A O 1
ATOM 689 N N . GLY A 1 90 ? -5.844 0.345 16.005 1.00 92.44 90 GLY A N 1
ATOM 690 C CA . GLY A 1 90 ? -7.160 -0.141 16.421 1.00 92.44 90 GLY A CA 1
ATOM 691 C C . GLY A 1 90 ? -8.312 0.766 15.981 1.00 92.44 90 GLY A C 1
ATOM 692 O O . GLY A 1 90 ? -9.321 0.857 16.678 1.00 92.44 90 GLY A O 1
ATOM 693 N N . HIS A 1 91 ? -8.163 1.489 14.869 1.00 95.44 91 HIS A N 1
ATOM 694 C CA . HIS A 1 91 ? -9.241 2.292 14.295 1.00 95.44 91 HIS A CA 1
ATOM 695 C C . HIS A 1 91 ? -10.306 1.407 13.645 1.00 95.44 91 HIS A C 1
ATOM 697 O O . HIS A 1 91 ? -10.009 0.347 13.092 1.00 95.44 91 HIS A O 1
ATOM 703 N N . ARG A 1 92 ? -11.554 1.883 13.666 1.00 94.88 92 ARG A N 1
ATOM 704 C CA . ARG A 1 92 ? -12.673 1.220 12.994 1.00 94.88 92 ARG A CA 1
ATOM 705 C C . ARG A 1 92 ? -12.745 1.666 11.543 1.00 94.88 92 ARG A C 1
ATOM 707 O O . ARG A 1 92 ? -12.863 2.862 11.282 1.00 94.88 92 ARG A O 1
ATOM 714 N N . MET A 1 93 ? -12.695 0.721 10.616 1.00 95.88 93 MET A N 1
ATOM 715 C CA . MET A 1 93 ? -12.586 0.991 9.181 1.00 95.88 93 MET A CA 1
ATOM 716 C C . MET A 1 93 ? -13.922 0.766 8.470 1.00 95.88 93 MET A C 1
ATOM 718 O O . MET A 1 93 ? -14.526 -0.297 8.571 1.00 95.88 93 MET A O 1
ATOM 722 N N . TYR A 1 94 ? -14.365 1.750 7.702 1.00 95.75 94 TYR A N 1
ATOM 723 C CA . TYR A 1 94 ? -15.561 1.655 6.871 1.00 95.75 94 TYR A CA 1
ATOM 724 C C . TYR A 1 94 ? -15.122 1.793 5.423 1.00 95.75 94 TYR A C 1
ATOM 726 O O . TYR A 1 94 ? -14.633 2.851 5.040 1.00 95.75 94 TYR A O 1
ATOM 734 N N . PHE A 1 95 ? -15.252 0.734 4.635 1.00 95.38 95 PHE A N 1
ATOM 735 C CA . PHE A 1 95 ? -14.865 0.755 3.231 1.00 95.38 95 PHE A CA 1
ATOM 736 C C . PHE A 1 95 ? -16.081 1.045 2.362 1.00 95.38 95 PHE A C 1
ATOM 738 O O . PHE A 1 95 ? -17.126 0.435 2.563 1.00 95.38 95 PHE A O 1
ATOM 745 N N . ILE A 1 96 ? -15.930 1.952 1.402 1.00 94.88 96 ILE A N 1
ATOM 746 C CA . ILE A 1 96 ? -16.927 2.227 0.365 1.00 94.88 96 ILE A CA 1
ATOM 747 C C . ILE A 1 96 ? -16.275 2.087 -1.003 1.00 94.88 96 ILE A C 1
A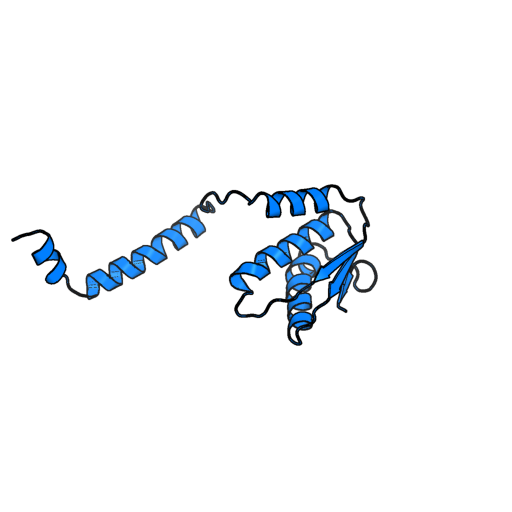TOM 749 O O . ILE A 1 96 ? -15.104 2.426 -1.173 1.00 94.88 96 ILE A O 1
ATOM 753 N N . ALA A 1 97 ? -17.038 1.638 -1.989 1.00 92.75 97 ALA A N 1
ATOM 754 C CA . ALA A 1 97 ? -16.639 1.740 -3.381 1.00 92.75 97 ALA A CA 1
ATOM 755 C C . ALA A 1 97 ? -17.842 2.048 -4.269 1.00 92.75 97 ALA A C 1
ATOM 757 O O . ALA A 1 97 ? -18.891 1.417 -4.177 1.00 92.75 97 ALA A O 1
ATOM 758 N N . LEU A 1 98 ? -17.667 3.013 -5.164 1.00 89.31 98 LEU A N 1
ATOM 759 C CA . LEU A 1 98 ? -18.639 3.376 -6.191 1.00 89.31 98 LEU A CA 1
ATOM 760 C C . LEU A 1 98 ? -18.521 2.472 -7.422 1.00 89.31 98 LEU A C 1
ATOM 762 O O . LEU A 1 98 ? -19.467 2.344 -8.201 1.00 89.31 98 LEU A O 1
ATOM 766 N N . TRP A 1 99 ? -17.362 1.839 -7.608 1.00 86.12 99 TRP A N 1
ATOM 767 C CA . TRP A 1 99 ? -17.093 0.961 -8.740 1.00 86.12 99 TRP A CA 1
ATOM 768 C C . TRP A 1 99 ? -17.554 -0.475 -8.455 1.00 86.12 99 TRP A C 1
ATOM 770 O O . TRP A 1 99 ? -17.283 -0.993 -7.371 1.00 86.12 99 TRP A O 1
ATOM 780 N N . PRO A 1 100 ? -18.139 -1.190 -9.439 1.00 85.62 100 PRO A N 1
ATOM 781 C CA . PRO A 1 100 ? -18.600 -2.572 -9.250 1.00 85.62 100 PRO A CA 1
ATOM 782 C C . PRO A 1 100 ? -17.503 -3.544 -8.792 1.00 85.62 100 PRO A C 1
ATOM 784 O O . PRO A 1 100 ? -17.772 -4.515 -8.090 1.00 85.62 100 PRO A O 1
ATOM 787 N N . VAL A 1 101 ? -16.257 -3.284 -9.194 1.00 87.94 101 VAL A N 1
ATOM 788 C CA . VAL A 1 101 ? -15.085 -4.095 -8.831 1.00 87.94 101 VAL A CA 1
ATOM 789 C C . VAL A 1 101 ? -14.558 -3.793 -7.427 1.00 87.94 101 VAL A C 1
ATOM 791 O O . VAL A 1 101 ? -13.860 -4.622 -6.844 1.00 87.94 101 VAL A O 1
ATOM 794 N N . GLY A 1 102 ? -14.916 -2.644 -6.850 1.00 86.88 102 GLY A N 1
ATOM 795 C CA . GLY A 1 102 ? -14.316 -2.159 -5.613 1.00 86.88 102 GLY A CA 1
ATOM 796 C C . GLY A 1 102 ? -14.584 -3.067 -4.415 1.00 86.88 102 GLY A C 1
ATOM 797 O O . GLY A 1 102 ? -13.669 -3.321 -3.642 1.00 86.88 102 GLY A O 1
ATOM 798 N N . GLY A 1 103 ? -15.769 -3.682 -4.314 1.00 90.00 103 GLY A N 1
ATOM 799 C CA . GLY A 1 103 ? -16.061 -4.660 -3.255 1.00 90.00 103 GLY A CA 1
ATOM 800 C C . GLY A 1 103 ? -15.109 -5.867 -3.259 1.00 90.00 103 GLY A C 1
ATOM 801 O O . GLY A 1 103 ? -14.640 -6.308 -2.208 1.00 90.00 103 GLY A O 1
ATOM 802 N N . GLN A 1 104 ? -14.746 -6.379 -4.442 1.00 90.44 104 GLN A N 1
ATOM 803 C CA . GLN A 1 104 ? -13.751 -7.456 -4.554 1.00 90.44 104 GLN A CA 1
ATOM 804 C C . GLN A 1 104 ? -12.351 -6.971 -4.166 1.00 90.44 104 GLN A C 1
ATOM 806 O O . GLN A 1 104 ? -11.603 -7.694 -3.505 1.00 90.44 104 GLN A O 1
ATOM 811 N N . MET A 1 105 ? -12.007 -5.739 -4.540 1.00 91.75 105 MET A N 1
ATOM 812 C CA . MET A 1 105 ? -10.712 -5.137 -4.234 1.00 91.7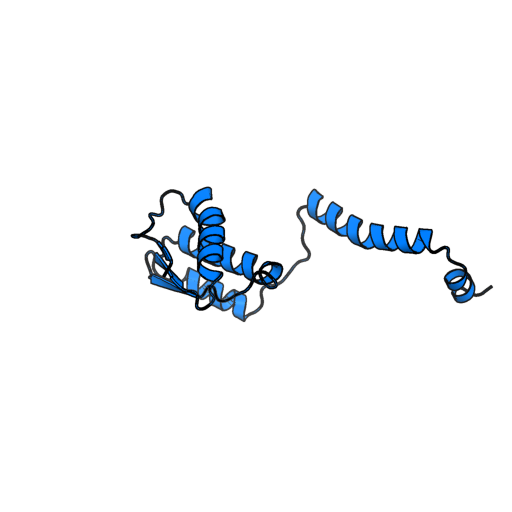5 105 MET A CA 1
ATOM 813 C C . MET A 1 105 ? -10.556 -4.865 -2.736 1.00 91.75 105 MET A C 1
ATOM 815 O O . MET A 1 105 ? -9.524 -5.219 -2.169 1.00 91.75 105 MET A O 1
ATOM 819 N N . ILE A 1 106 ? -11.600 -4.361 -2.071 1.00 93.06 106 ILE A N 1
ATOM 820 C CA . ILE A 1 106 ? -11.657 -4.211 -0.612 1.00 93.06 106 ILE A CA 1
ATOM 821 C C . ILE A 1 106 ? -11.385 -5.560 0.050 1.00 93.06 106 ILE A C 1
ATOM 823 O O . ILE A 1 106 ? -10.471 -5.666 0.863 1.00 93.06 106 ILE A O 1
ATOM 827 N N . ARG A 1 107 ? -12.107 -6.617 -0.345 1.00 91.81 107 ARG A N 1
ATOM 828 C CA . ARG A 1 107 ? -11.934 -7.968 0.221 1.00 91.81 107 ARG A CA 1
ATOM 829 C C . ARG A 1 107 ? -10.536 -8.537 -0.017 1.00 91.81 107 ARG A C 1
ATOM 831 O O . ARG A 1 107 ? -9.972 -9.169 0.875 1.00 91.81 107 ARG A O 1
ATOM 838 N N . SER A 1 108 ? -9.953 -8.292 -1.189 1.00 92.06 108 SER A N 1
ATOM 839 C CA . SER A 1 108 ? -8.567 -8.668 -1.498 1.00 92.06 108 SER A CA 1
ATOM 840 C C . SER A 1 108 ? -7.573 -7.948 -0.580 1.00 92.06 108 SER A C 1
ATOM 842 O O . SER A 1 108 ? -6.692 -8.581 0.010 1.00 92.06 108 SER A O 1
ATOM 844 N N . SER A 1 109 ? -7.725 -6.632 -0.406 1.00 92.62 109 SER A N 1
ATOM 845 C CA . SER A 1 109 ? -6.852 -5.820 0.445 1.00 92.62 109 SER A CA 1
ATOM 846 C C . SER A 1 109 ? -7.000 -6.171 1.931 1.00 92.62 109 SER A C 1
ATOM 848 O O . SER A 1 109 ? -5.989 -6.371 2.609 1.00 92.62 109 SER A O 1
ATOM 850 N N . THR A 1 110 ? -8.226 -6.315 2.443 1.00 92.56 110 THR A N 1
ATOM 851 C CA . THR A 1 110 ? -8.473 -6.675 3.848 1.00 92.56 110 THR A CA 1
ATOM 852 C C . THR A 1 110 ? -8.025 -8.100 4.151 1.00 92.56 110 THR A C 1
ATOM 854 O O . THR A 1 110 ? -7.355 -8.313 5.157 1.00 92.56 110 THR A O 1
ATOM 857 N N . SER A 1 111 ? -8.263 -9.073 3.266 1.00 92.25 111 SER A N 1
ATOM 858 C CA . SER A 1 111 ? -7.749 -10.438 3.451 1.00 92.25 111 SER A CA 1
ATOM 859 C C . SER A 1 111 ? -6.219 -10.476 3.515 1.00 92.25 111 SER A C 1
ATOM 861 O O . SER A 1 111 ? -5.657 -11.232 4.309 1.00 92.25 111 SER A O 1
ATOM 863 N N . ARG A 1 112 ? -5.536 -9.657 2.706 1.00 91.38 112 ARG A N 1
ATOM 864 C CA . ARG A 1 112 ? -4.068 -9.594 2.647 1.00 91.38 112 ARG A CA 1
ATOM 865 C C . ARG A 1 112 ? -3.450 -8.948 3.883 1.00 91.38 112 ARG A C 1
ATOM 867 O O . ARG A 1 112 ? -2.360 -9.350 4.286 1.00 91.38 112 ARG A O 1
ATOM 874 N N . VAL A 1 113 ? -4.115 -7.939 4.445 1.00 93.38 113 VAL A N 1
ATOM 875 C CA . VAL A 1 113 ? -3.602 -7.163 5.580 1.00 93.38 113 VAL A CA 1
ATOM 876 C C . VAL A 1 113 ? -4.193 -7.658 6.896 1.00 93.38 113 VAL A C 1
ATOM 878 O O . VAL A 1 113 ? -3.464 -8.180 7.734 1.00 93.38 113 VAL A O 1
ATOM 881 N N . ILE A 1 114 ? -5.508 -7.540 7.066 1.00 93.00 114 ILE A N 1
ATOM 882 C CA . ILE A 1 114 ? -6.214 -7.918 8.294 1.00 93.00 114 ILE A CA 1
ATOM 883 C C . ILE A 1 114 ? -6.131 -9.430 8.493 1.00 93.00 114 ILE A C 1
ATOM 885 O O . ILE A 1 114 ? -5.604 -9.886 9.501 1.00 93.00 114 ILE A O 1
ATOM 889 N N . GLY A 1 115 ? -6.532 -10.212 7.486 1.00 90.62 115 GLY A N 1
ATOM 890 C CA . GLY A 1 115 ? -6.559 -11.675 7.595 1.00 90.62 115 GLY A CA 1
ATOM 891 C C . GLY A 1 115 ? -5.194 -12.313 7.878 1.00 90.62 115 GLY A C 1
ATOM 892 O O . GLY A 1 115 ? -5.130 -13.389 8.465 1.00 90.62 115 GLY A O 1
ATOM 893 N N . LYS A 1 116 ? -4.096 -11.654 7.488 1.00 92.31 116 LYS A N 1
ATOM 894 C CA . LYS A 1 116 ? -2.733 -12.172 7.671 1.00 92.31 116 LYS A CA 1
ATOM 895 C C . LYS A 1 116 ? -2.027 -11.634 8.915 1.00 92.31 116 LYS A C 1
ATOM 897 O O . LYS A 1 116 ? -1.246 -12.367 9.516 1.00 92.31 116 LYS A O 1
ATOM 902 N N . TYR A 1 117 ? -2.236 -10.364 9.261 1.00 92.50 117 TYR A N 1
ATOM 903 C CA . TYR A 1 117 ? -1.442 -9.672 10.283 1.00 92.50 117 TYR A CA 1
ATOM 904 C C . TYR A 1 117 ? -2.255 -9.202 11.494 1.00 92.50 117 TYR A C 1
ATOM 906 O O . TYR A 1 117 ? -1.658 -8.942 12.533 1.00 92.50 117 TYR A O 1
ATOM 914 N N . TYR A 1 118 ? -3.582 -9.109 11.378 1.00 93.81 118 TYR A N 1
ATOM 915 C CA . TYR A 1 118 ? -4.485 -8.624 12.429 1.00 93.81 118 TYR A CA 1
ATOM 916 C C . TYR A 1 118 ? -5.731 -9.520 12.539 1.00 93.81 118 TYR A C 1
ATOM 918 O O . TYR A 1 118 ? -6.848 -9.035 12.348 1.00 93.81 118 TYR A O 1
ATOM 926 N N . PRO A 1 119 ? -5.564 -10.830 12.813 1.00 90.38 119 PRO A N 1
ATOM 927 C CA . PRO A 1 119 ? -6.678 -11.780 12.848 1.00 90.38 119 PRO A CA 1
ATOM 928 C C . PRO A 1 119 ? -7.706 -11.475 13.948 1.00 90.38 119 PRO A C 1
ATOM 930 O O . PRO A 1 119 ? -8.826 -11.968 13.875 1.00 90.38 119 PRO A O 1
ATOM 933 N N . ASP A 1 120 ? -7.336 -10.653 14.934 1.00 92.31 120 ASP A N 1
ATOM 934 C CA . ASP A 1 120 ? -8.201 -10.249 16.045 1.00 92.31 120 ASP A CA 1
ATOM 935 C C . ASP A 1 120 ? -9.254 -9.196 15.649 1.00 92.31 120 ASP A C 1
ATOM 937 O O . ASP A 1 120 ? -10.172 -8.939 16.423 1.00 92.31 120 ASP A O 1
ATOM 941 N N . LEU A 1 121 ? -9.134 -8.564 14.471 1.00 93.00 121 LEU A N 1
ATOM 942 C CA . LEU A 1 121 ? -10.109 -7.574 14.002 1.00 93.00 121 LEU A CA 1
ATOM 943 C C . LEU A 1 121 ? -11.335 -8.258 13.390 1.00 93.00 121 LEU A C 1
ATOM 945 O O . LEU A 1 121 ? -11.253 -8.939 12.362 1.00 93.00 121 LEU A O 1
ATOM 949 N N . GLU A 1 122 ? -12.500 -8.008 13.979 1.00 93.00 122 GLU A N 1
ATOM 950 C CA . GLU A 1 122 ? -13.747 -8.684 13.639 1.00 93.00 122 GLU A CA 1
ATOM 951 C C . GLU A 1 122 ? -14.544 -7.912 12.572 1.00 93.00 122 GLU A C 1
ATOM 953 O O . GLU A 1 122 ? -14.835 -6.715 12.705 1.00 93.00 122 GLU A O 1
ATOM 958 N N . TYR A 1 123 ? -14.961 -8.616 11.514 1.00 93.56 123 TYR A N 1
ATOM 959 C CA . TYR A 1 123 ? -15.884 -8.070 10.516 1.00 93.56 123 TYR A CA 1
ATOM 960 C C . TYR A 1 123 ? -17.239 -7.729 11.158 1.00 93.56 123 TYR A C 1
ATOM 962 O O . TYR A 1 123 ? -17.791 -8.523 11.918 1.00 93.56 123 TYR A O 1
ATOM 970 N N . GLY A 1 124 ? -17.792 -6.555 10.851 1.00 91.81 124 GLY A N 1
ATOM 971 C CA . GLY A 1 124 ? -19.035 -6.051 11.450 1.00 91.81 124 GLY A CA 1
ATOM 972 C C . GLY A 1 124 ? -18.842 -5.287 12.763 1.00 91.81 124 GLY A C 1
ATOM 973 O O . GLY A 1 124 ? -19.754 -4.578 13.191 1.00 91.81 124 GLY A O 1
ATOM 974 N N . ARG A 1 125 ? -17.661 -5.379 13.386 1.00 91.94 125 ARG A N 1
ATOM 975 C CA . ARG A 1 125 ? -17.321 -4.671 14.628 1.00 91.94 125 ARG A CA 1
ATOM 976 C C . ARG A 1 125 ? -16.217 -3.643 14.415 1.00 91.94 125 ARG A C 1
ATOM 978 O O . ARG A 1 125 ? -16.405 -2.470 14.750 1.00 91.94 125 ARG A O 1
ATOM 985 N N . ASP A 1 126 ? -15.102 -4.094 13.851 1.00 93.19 126 ASP A N 1
ATOM 986 C CA . ASP A 1 126 ? -13.890 -3.298 13.657 1.00 93.19 126 ASP A CA 1
ATOM 987 C C . ASP A 1 126 ? -13.735 -2.850 12.206 1.00 93.19 126 ASP A C 1
ATOM 989 O O . ASP A 1 126 ? -13.150 -1.801 11.941 1.00 93.19 126 ASP A O 1
ATOM 993 N N . TRP A 1 127 ? -14.301 -3.598 11.256 1.00 94.56 127 TRP A N 1
ATOM 994 C CA . TRP A 1 127 ? -14.351 -3.173 9.863 1.00 94.56 127 TRP A CA 1
ATOM 995 C C . TRP A 1 127 ? -15.574 -3.692 9.108 1.00 94.56 127 TRP A C 1
ATOM 997 O O . TRP A 1 127 ? -16.119 -4.742 9.448 1.00 94.56 127 TRP A O 1
ATOM 1007 N N . VAL A 1 128 ? -16.002 -2.953 8.082 1.00 93.94 128 VAL A N 1
ATOM 1008 C CA . VAL A 1 128 ? -17.121 -3.322 7.194 1.00 93.94 128 VAL A CA 1
ATOM 1009 C C . VAL A 1 128 ? -16.861 -2.883 5.755 1.00 93.94 128 VAL A C 1
ATOM 1011 O O . VAL A 1 128 ? -16.269 -1.824 5.544 1.00 93.94 128 VAL 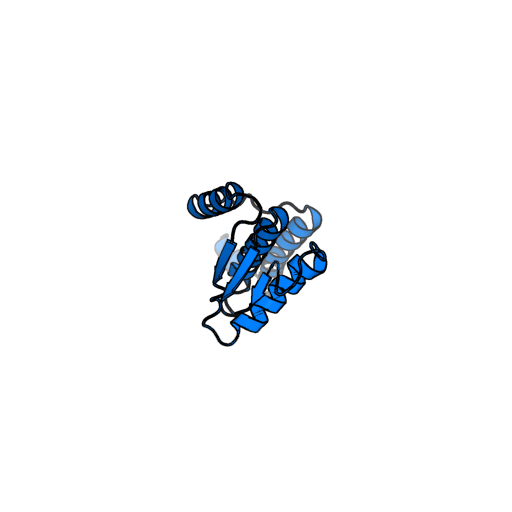A O 1
ATOM 1014 N N . ASP A 1 129 ? -17.318 -3.671 4.780 1.00 91.44 129 ASP A N 1
ATOM 1015 C CA . ASP A 1 129 ? -17.398 -3.287 3.368 1.00 91.44 129 ASP A CA 1
ATOM 1016 C C . ASP A 1 129 ? -18.847 -2.931 2.998 1.00 91.44 129 ASP A C 1
ATOM 1018 O O . ASP A 1 129 ? -19.752 -3.746 3.187 1.00 91.44 129 ASP A O 1
ATOM 1022 N N . LEU A 1 130 ? -19.062 -1.689 2.546 1.00 83.44 130 LEU A N 1
ATOM 1023 C CA . LEU A 1 130 ? -20.361 -1.100 2.194 1.00 83.44 130 LEU A CA 1
ATOM 1024 C C . LEU A 1 130 ? -20.552 -0.997 0.678 1.00 83.44 130 LEU A C 1
ATOM 1026 O O . LEU A 1 130 ? -19.571 -0.647 -0.022 1.00 83.44 130 LEU A O 1
#

Sequence (130 aa):
MGFLDRLNDLDRRWIFLMMGLAVAVPIIVIGITGKTLPELPTPLAKATFDQLDELEPGSKVLLSWDFDPASEGELGPMATSFIRQCAQKGHRMYFIALWPVGGQMIRSSTSRVIGKYYPDLEYGRDWVDL

pLDDT: mean 90.04, std 6.08, range [57.28, 96.31]

Secondary structure (DSSP, 8-state):
--HHHHHHT--HHHHHHHHHHHHHHHHHHHHHH------PPPHHHHHHHHHHHHSPTT-EEEEE----TTTHHHHHHHHHHHHHHHHHTT-EEEEE-SSTTHHHHHHHHHHHHHHHH-TTPPBTTTEEE-

Radius of gyration: 21.91 Å; chains: 1; bounding box: 56×29×57 Å